Protein AF-A0A6M3XZ86-F1 (afdb_monomer)

pLDDT: mean 80.79, std 18.41, range [39.5, 96.94]

Foldseek 3Di:
DWDKDKDFPDWDDDQFKIKTKIWIWTFDQDPNDTDTDTLDIDIDMDTHPPDVVVVVVVSVVRRVVSVVVSVVVVVVVVVVVVVVVPPDPDDDDDDDDDDDDDDDDDDDD

Radius of gyration: 30.34 Å; Cα contacts (8 Å, |Δi|>4): 121; chains: 1; bounding box: 53×57×88 Å

Structure (mmCIF, N/CA/C/O backbone):
data_AF-A0A6M3XZ86-F1
#
_entry.id   AF-A0A6M3XZ86-F1
#
loop_
_atom_site.group_PDB
_atom_site.id
_atom_site.type_symbol
_atom_site.label_atom_id
_atom_site.label_alt_id
_atom_site.label_comp_id
_atom_site.label_asym_id
_atom_site.label_entity_id
_atom_site.label_seq_id
_atom_site.pdbx_PDB_ins_code
_atom_site.Cartn_x
_atom_site.Cartn_y
_atom_site.Cartn_z
_atom_site.occupancy
_atom_site.B_iso_or_equiv
_atom_site.auth_seq_id
_atom_site.auth_comp_id
_atom_site.auth_asym_id
_atom_site.auth_atom_id
_atom_site.pdbx_PDB_model_num
ATOM 1 N N . MET A 1 1 ? -15.442 -12.156 4.741 1.00 45.97 1 MET A N 1
ATOM 2 C CA . MET A 1 1 ? -14.097 -12.010 4.145 1.00 45.97 1 MET A CA 1
ATOM 3 C C . MET A 1 1 ? -14.032 -10.604 3.578 1.00 45.97 1 MET A C 1
ATOM 5 O O . MET A 1 1 ? -14.806 -10.308 2.680 1.00 45.97 1 MET A O 1
ATOM 9 N N . VAL A 1 2 ? -13.256 -9.705 4.188 1.00 53.81 2 VAL A N 1
ATOM 10 C CA . VAL A 1 2 ? -13.210 -8.299 3.757 1.00 53.81 2 VAL A CA 1
ATOM 11 C C . VAL A 1 2 ? -12.413 -8.236 2.4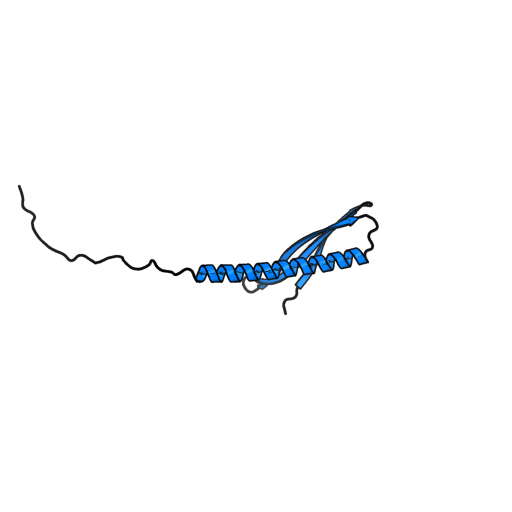58 1.00 53.81 2 VAL A C 1
ATOM 13 O O . VAL A 1 2 ? -11.286 -8.730 2.420 1.00 53.81 2 VAL A O 1
ATOM 16 N N . LYS A 1 3 ? -13.008 -7.719 1.378 1.00 61.72 3 LYS A N 1
ATOM 17 C CA . LYS A 1 3 ? -12.290 -7.530 0.114 1.00 61.72 3 LYS A CA 1
ATOM 18 C C . LYS A 1 3 ? -11.353 -6.341 0.295 1.00 61.72 3 LYS A C 1
ATOM 20 O O . LYS A 1 3 ? -11.805 -5.204 0.396 1.00 61.72 3 LYS A O 1
ATOM 25 N N . LYS A 1 4 ? -10.060 -6.636 0.395 1.00 73.56 4 LYS A N 1
ATOM 26 C CA . LYS A 1 4 ? -8.996 -5.636 0.387 1.00 73.56 4 LYS A CA 1
ATOM 27 C C . LYS A 1 4 ? -8.559 -5.399 -1.052 1.00 73.56 4 LYS A C 1
ATOM 29 O O . LYS A 1 4 ? -8.493 -6.348 -1.837 1.00 73.56 4 LYS A O 1
ATOM 34 N N . ARG A 1 5 ? -8.295 -4.141 -1.400 1.00 86.69 5 ARG A N 1
ATOM 35 C CA . ARG A 1 5 ? -7.893 -3.724 -2.749 1.00 86.69 5 ARG A CA 1
ATOM 36 C C . ARG A 1 5 ? -6.649 -2.856 -2.651 1.00 86.69 5 ARG A C 1
ATOM 38 O O . ARG A 1 5 ? -6.655 -1.875 -1.920 1.00 86.69 5 ARG A O 1
ATOM 45 N N . VAL A 1 6 ? -5.618 -3.179 -3.420 1.00 88.19 6 VAL A N 1
ATOM 46 C CA . VAL A 1 6 ? -4.455 -2.306 -3.623 1.00 88.19 6 VAL A CA 1
ATOM 47 C C . VAL A 1 6 ? -4.597 -1.657 -4.995 1.00 88.19 6 VAL A C 1
ATOM 49 O O . VAL A 1 6 ? -4.878 -2.349 -5.974 1.00 88.19 6 VAL A O 1
ATOM 52 N N . SER A 1 7 ? -4.435 -0.340 -5.069 1.00 90.94 7 SER A N 1
ATOM 53 C CA . SER A 1 7 ? -4.471 0.418 -6.319 1.00 90.94 7 SER A CA 1
ATOM 54 C C . SER A 1 7 ? -3.278 1.364 -6.429 1.00 90.94 7 SER A C 1
ATOM 56 O O . SER A 1 7 ? -2.691 1.782 -5.431 1.00 90.94 7 SER A O 1
ATOM 58 N N . VAL A 1 8 ? -2.911 1.692 -7.667 1.00 91.81 8 VAL A N 1
ATOM 59 C CA . VAL A 1 8 ? -1.982 2.783 -7.971 1.00 91.81 8 VAL A CA 1
ATOM 60 C C . VAL A 1 8 ? -2.827 3.985 -8.373 1.00 91.81 8 VAL A C 1
ATOM 62 O O . VAL A 1 8 ? -3.456 3.968 -9.427 1.00 91.81 8 VAL A O 1
ATOM 65 N N . GLU A 1 9 ? -2.867 5.006 -7.523 1.00 91.56 9 GLU A N 1
ATOM 66 C CA . GLU A 1 9 ? -3.728 6.186 -7.711 1.00 91.56 9 GLU A CA 1
ATOM 67 C C . GLU A 1 9 ? -3.033 7.294 -8.513 1.00 91.56 9 GLU A C 1
ATOM 69 O O . GLU A 1 9 ? -3.682 8.164 -9.089 1.00 91.56 9 GLU A O 1
ATOM 74 N N . SER A 1 10 ? -1.699 7.279 -8.567 1.00 90.38 10 SER A N 1
ATOM 75 C CA . SER A 1 10 ? -0.923 8.269 -9.311 1.00 90.38 10 SER A CA 1
ATOM 76 C C . SER A 1 10 ? 0.338 7.657 -9.894 1.00 90.38 10 SER A C 1
ATOM 78 O O . SER A 1 10 ? 1.018 6.868 -9.236 1.00 90.38 10 SER A O 1
ATOM 80 N N . VAL A 1 11 ? 0.650 8.055 -11.127 1.00 91.06 11 VAL A N 1
ATOM 81 C CA . VAL A 1 11 ? 1.861 7.675 -11.852 1.00 91.06 11 VAL A CA 1
ATOM 82 C C . VAL A 1 11 ? 2.481 8.936 -12.435 1.00 91.06 11 VAL A C 1
ATOM 84 O O . VAL A 1 11 ? 1.861 9.624 -13.246 1.00 91.06 11 VAL A O 1
ATOM 87 N N . ARG A 1 12 ? 3.722 9.236 -12.053 1.00 92.81 12 ARG A N 1
ATOM 88 C CA . ARG A 1 12 ? 4.555 10.233 -12.732 1.00 92.81 12 ARG A CA 1
ATOM 89 C C . ARG A 1 12 ? 5.691 9.508 -13.420 1.00 92.81 12 ARG A C 1
ATOM 91 O O . ARG A 1 12 ? 6.509 8.875 -12.763 1.00 92.81 12 ARG A O 1
ATOM 98 N N . ASN A 1 13 ? 5.727 9.599 -14.740 1.00 91.12 13 ASN A N 1
ATOM 99 C CA . ASN A 1 13 ? 6.729 8.931 -15.552 1.00 91.12 13 ASN A CA 1
ATOM 100 C C . ASN A 1 13 ? 7.604 9.977 -16.244 1.00 91.12 13 ASN A C 1
ATOM 102 O O . ASN A 1 13 ? 7.097 10.853 -16.943 1.00 91.12 13 ASN A O 1
ATOM 106 N N . SER A 1 14 ? 8.909 9.881 -16.033 1.00 90.75 14 SER A N 1
ATOM 107 C CA . SER A 1 14 ? 9.929 10.684 -16.698 1.00 90.75 14 SER A CA 1
ATOM 108 C C . SER A 1 14 ? 11.078 9.776 -17.145 1.00 90.75 14 SER A C 1
ATOM 110 O O . SER A 1 14 ? 11.225 8.684 -16.595 1.00 90.75 14 SER A O 1
ATOM 112 N N . PRO A 1 15 ? 11.909 10.201 -18.113 1.00 90.56 15 PRO A N 1
ATOM 113 C CA . PRO A 1 15 ? 13.007 9.375 -18.618 1.00 90.56 15 PRO A CA 1
ATOM 114 C C . PRO A 1 15 ? 13.939 8.850 -17.518 1.00 90.56 15 PRO A C 1
ATOM 116 O O . PRO A 1 15 ? 14.378 7.705 -17.584 1.00 90.56 15 PRO A O 1
ATOM 119 N N . ASP A 1 16 ? 14.175 9.662 -16.486 1.00 94.69 16 ASP A N 1
ATOM 120 C CA . ASP A 1 16 ? 15.123 9.356 -15.413 1.00 94.69 16 ASP A CA 1
ATOM 121 C C . ASP A 1 16 ? 14.478 8.685 -14.192 1.00 94.69 16 ASP A C 1
ATOM 123 O O . ASP A 1 16 ? 15.188 8.137 -13.348 1.00 94.69 16 ASP A O 1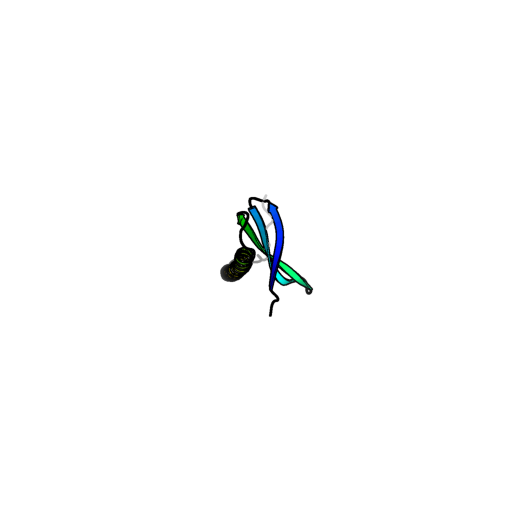
ATOM 127 N N . GLN A 1 17 ? 13.146 8.718 -14.067 1.00 95.62 17 GLN A N 1
ATOM 128 C CA . GLN A 1 17 ? 12.443 8.162 -12.906 1.00 95.62 17 GLN A CA 1
ATOM 129 C C . GLN A 1 17 ? 10.955 7.885 -13.156 1.00 95.62 17 GLN A C 1
ATOM 131 O O . GLN A 1 17 ? 10.267 8.623 -13.868 1.00 95.62 17 GLN A O 1
ATOM 136 N N . VAL A 1 18 ? 10.438 6.885 -12.446 1.00 95.00 18 VAL A N 1
ATOM 137 C CA . VAL A 1 18 ? 9.008 6.588 -12.316 1.00 95.00 18 VAL A CA 1
ATOM 138 C C . VAL A 1 18 ? 8.611 6.726 -10.851 1.00 95.00 18 VAL A C 1
ATOM 140 O O . VAL A 1 18 ? 9.220 6.107 -9.986 1.00 95.00 18 VAL A O 1
ATOM 143 N N . GLN A 1 19 ? 7.584 7.517 -10.560 1.00 96.06 19 GLN A N 1
ATOM 144 C CA . GLN A 1 19 ? 7.020 7.663 -9.219 1.00 96.06 19 GLN A CA 1
ATOM 145 C C . GLN A 1 19 ? 5.585 7.150 -9.208 1.00 96.06 19 GLN A C 1
ATOM 147 O O . GLN A 1 19 ? 4.794 7.510 -10.082 1.00 96.06 19 GLN A O 1
ATOM 152 N N . LEU A 1 20 ? 5.249 6.338 -8.211 1.00 95.94 20 LEU A N 1
ATOM 153 C CA . LEU A 1 20 ? 3.936 5.729 -8.033 1.00 95.94 20 LEU A CA 1
ATOM 154 C C . LEU A 1 20 ? 3.390 6.067 -6.645 1.00 95.94 20 LEU A C 1
ATOM 156 O O . LEU A 1 20 ? 4.132 6.025 -5.665 1.00 95.94 20 LEU A O 1
ATOM 160 N N . LEU A 1 21 ? 2.091 6.348 -6.550 1.00 96.94 21 LEU A N 1
ATOM 161 C CA . LEU A 1 21 ? 1.374 6.393 -5.274 1.00 96.94 21 LEU A CA 1
ATOM 162 C C . LEU A 1 21 ? 0.512 5.139 -5.147 1.00 96.94 21 LEU A C 1
ATOM 164 O O . LEU A 1 21 ? -0.460 4.978 -5.887 1.00 96.94 21 LEU A O 1
ATOM 168 N N . VAL A 1 22 ? 0.881 4.260 -4.221 1.00 95.69 22 VAL A N 1
ATOM 169 C CA . VAL A 1 22 ? 0.155 3.023 -3.921 1.00 95.69 22 VAL A CA 1
ATOM 170 C C . VAL A 1 22 ? -0.778 3.271 -2.746 1.00 95.69 22 VAL A C 1
ATOM 172 O O . VAL A 1 22 ? -0.339 3.780 -1.717 1.00 95.69 22 VAL A O 1
ATOM 175 N N . VAL A 1 23 ? -2.046 2.893 -2.880 1.00 95.06 23 VAL A N 1
ATOM 176 C CA . VAL A 1 23 ? -3.066 3.038 -1.835 1.00 95.06 23 VAL A CA 1
ATOM 177 C C . VAL A 1 23 ? -3.727 1.689 -1.583 1.00 95.06 23 VAL A C 1
ATOM 179 O O . VAL A 1 23 ? -4.152 1.006 -2.517 1.00 95.06 23 VAL A O 1
ATOM 182 N N . ALA A 1 24 ? -3.820 1.302 -0.312 1.00 93.69 24 ALA A N 1
ATOM 183 C CA . ALA A 1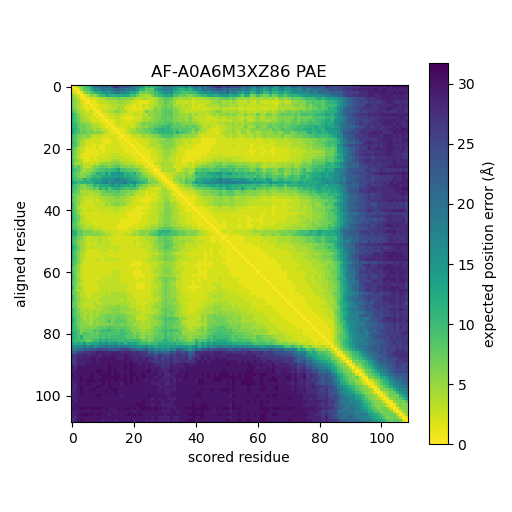 24 ? -4.580 0.126 0.097 1.00 93.69 24 ALA A CA 1
ATOM 184 C C . ALA A 1 24 ? -5.952 0.549 0.630 1.00 93.69 24 ALA A C 1
ATOM 186 O O . ALA A 1 24 ? -6.068 1.509 1.393 1.00 93.69 24 ALA A O 1
ATOM 187 N N . TRP A 1 25 ? -6.988 -0.193 0.255 1.00 91.44 25 TRP A N 1
ATOM 188 C CA . TRP A 1 25 ? -8.385 0.083 0.570 1.00 91.44 25 TRP A CA 1
ATOM 189 C C . TRP A 1 25 ? -9.009 -1.079 1.339 1.00 91.44 25 TRP A C 1
ATOM 191 O O . TRP A 1 25 ? -8.711 -2.251 1.091 1.00 91.44 25 TRP A O 1
ATOM 201 N N . ASP A 1 26 ? -9.915 -0.739 2.250 1.00 89.12 26 ASP A N 1
ATOM 202 C CA . ASP A 1 26 ? -10.679 -1.664 3.084 1.00 89.12 26 ASP A CA 1
ATOM 203 C C . ASP A 1 26 ? -12.166 -1.371 2.913 1.00 89.12 26 ASP A C 1
ATOM 205 O O . ASP A 1 26 ? -12.582 -0.214 2.960 1.00 89.12 26 ASP A O 1
ATOM 209 N N . THR A 1 27 ? -12.981 -2.406 2.732 1.00 84.81 27 THR A N 1
ATOM 210 C CA . THR A 1 27 ? -14.436 -2.230 2.678 1.00 84.81 27 THR A CA 1
ATOM 211 C C . THR A 1 27 ? -14.981 -2.267 4.099 1.00 84.81 27 THR A C 1
ATOM 213 O O . THR A 1 27 ? -14.887 -3.291 4.779 1.00 84.81 27 THR A O 1
ATOM 216 N N . ARG A 1 28 ? -15.552 -1.158 4.572 1.00 79.94 28 ARG A N 1
ATOM 217 C CA . ARG A 1 28 ? -16.129 -1.056 5.918 1.00 79.94 28 ARG A CA 1
ATOM 218 C C . ARG A 1 28 ? -17.606 -0.710 5.856 1.00 79.94 28 ARG A C 1
ATOM 220 O O . ARG A 1 28 ? -18.036 0.073 5.017 1.00 79.94 28 ARG A O 1
ATOM 227 N N . GLY A 1 29 ? -18.366 -1.270 6.794 1.00 77.38 29 GLY A N 1
ATOM 228 C CA . GLY A 1 29 ? -19.736 -0.848 7.061 1.00 77.38 29 GLY A CA 1
ATOM 229 C C . GLY A 1 29 ? -19.731 0.484 7.806 1.00 77.38 29 GLY A C 1
ATOM 230 O O . GLY A 1 29 ? -19.501 0.505 9.014 1.00 77.38 29 GLY A O 1
ATOM 231 N N . VAL A 1 30 ? -19.962 1.584 7.095 1.00 73.50 30 VAL A N 1
ATOM 232 C CA . VAL A 1 30 ? -20.107 2.932 7.660 1.00 73.50 30 VAL A CA 1
ATOM 233 C C . VAL A 1 30 ? -21.573 3.329 7.509 1.00 73.50 30 VAL A C 1
ATOM 235 O O . VAL A 1 30 ? -22.119 3.269 6.412 1.00 73.50 30 VAL A O 1
ATOM 238 N N . GLU A 1 31 ? -22.242 3.659 8.620 1.00 76.00 31 GLU A N 1
ATOM 239 C CA . GLU A 1 31 ? -23.658 4.085 8.630 1.00 76.00 31 GLU A CA 1
ATOM 240 C C . GLU A 1 31 ? -24.622 3.110 7.918 1.00 76.00 31 GLU A C 1
ATOM 242 O O . GLU A 1 31 ? -25.592 3.503 7.273 1.00 76.00 31 GLU A O 1
ATOM 247 N N . GLY A 1 32 ? -24.348 1.805 8.017 1.00 79.88 32 GLY A N 1
ATOM 248 C CA . GLY A 1 32 ? -25.174 0.762 7.399 1.00 79.88 32 GLY A CA 1
ATOM 249 C C . GLY A 1 32 ? -24.951 0.559 5.895 1.00 79.88 32 GLY A C 1
ATOM 250 O O . GLY A 1 32 ? -25.674 -0.230 5.291 1.00 79.88 32 GLY A O 1
ATOM 251 N N . LYS A 1 33 ? -23.954 1.218 5.286 1.00 82.19 33 LYS A N 1
ATOM 252 C CA . LYS A 1 33 ? -23.538 1.004 3.890 1.00 82.19 33 LYS A CA 1
ATOM 253 C C . LYS A 1 33 ? -22.105 0.482 3.821 1.00 82.19 33 LYS A C 1
ATOM 255 O O . LYS A 1 33 ? -21.255 0.881 4.613 1.00 82.19 33 LYS A O 1
ATOM 260 N N . GLU A 1 34 ? -21.831 -0.398 2.863 1.00 83.12 34 GLU A N 1
ATOM 261 C CA . GLU A 1 34 ? -20.458 -0.793 2.544 1.00 83.12 34 GLU A CA 1
ATOM 262 C C . GLU A 1 34 ? -19.772 0.340 1.772 1.00 83.12 34 GLU A C 1
ATOM 264 O O . GLU A 1 34 ? -20.255 0.769 0.724 1.00 83.12 34 GLU A O 1
ATOM 269 N N . GLN A 1 35 ? -18.661 0.841 2.307 1.00 85.81 35 GLN A N 1
ATOM 270 C CA . GLN A 1 35 ? -17.856 1.894 1.700 1.00 85.81 35 GLN A CA 1
ATOM 271 C C . GLN A 1 35 ? -16.383 1.481 1.675 1.00 85.81 35 GLN A C 1
ATOM 273 O O . GLN A 1 35 ? -15.869 0.929 2.650 1.00 85.81 35 GLN A O 1
ATOM 278 N N . GLU A 1 36 ? -15.697 1.767 0.568 1.00 88.38 36 GLU A N 1
ATOM 279 C CA . GLU A 1 36 ? -14.240 1.661 0.499 1.00 88.38 36 GLU A CA 1
ATOM 280 C C . GLU A 1 36 ? -13.602 2.829 1.256 1.00 88.38 36 GLU A C 1
ATOM 282 O O . GLU A 1 36 ? -13.860 3.999 0.972 1.00 88.38 36 GLU A O 1
ATOM 287 N N . VAL A 1 37 ? -12.763 2.503 2.232 1.00 88.50 37 VAL A N 1
ATOM 288 C CA . VAL A 1 37 ? -12.037 3.464 3.060 1.00 88.50 37 VAL A CA 1
ATOM 289 C C . VAL A 1 37 ? -10.541 3.220 2.868 1.00 88.50 37 VAL A C 1
ATOM 291 O O . VAL A 1 37 ? -10.107 2.065 2.971 1.00 88.50 37 VAL A O 1
ATOM 294 N N . PRO A 1 38 ? -9.730 4.261 2.608 1.00 90.81 38 PRO A N 1
ATOM 295 C CA . PRO A 1 38 ? -8.292 4.085 2.477 1.00 90.81 38 PRO A CA 1
ATOM 296 C C . PRO A 1 38 ? -7.695 3.670 3.828 1.00 90.81 38 PRO A C 1
ATOM 298 O O . PRO A 1 38 ? -7.992 4.252 4.874 1.00 90.81 38 PRO A O 1
ATOM 301 N N . LEU A 1 39 ? -6.860 2.633 3.810 1.00 90.94 39 LEU A N 1
ATOM 302 C CA . LEU A 1 39 ? -6.074 2.185 4.961 1.00 90.94 39 LEU A CA 1
ATOM 303 C C . LEU A 1 39 ? -4.811 3.021 5.142 1.00 90.94 39 LEU A C 1
ATOM 305 O O . LEU A 1 39 ? -4.377 3.238 6.271 1.00 90.94 39 LEU A O 1
ATOM 309 N N . GLY A 1 40 ? -4.233 3.464 4.030 1.00 92.94 40 GLY A N 1
ATOM 310 C CA . GLY A 1 40 ? -2.998 4.226 3.981 1.00 92.94 40 GLY A CA 1
ATOM 311 C C . GLY A 1 40 ? -2.440 4.271 2.566 1.00 92.94 40 GLY A C 1
ATOM 312 O O . GLY A 1 40 ? -2.963 3.627 1.651 1.00 92.94 40 GLY A O 1
ATOM 313 N N . GLU A 1 41 ? -1.363 5.028 2.411 1.00 95.25 41 GLU A N 1
ATOM 314 C CA . GLU A 1 41 ? -0.694 5.256 1.137 1.00 95.25 41 GLU A CA 1
ATOM 315 C C . GLU A 1 41 ? 0.824 5.141 1.283 1.00 95.25 41 GLU A C 1
ATOM 317 O O . GLU A 1 41 ? 1.386 5.394 2.353 1.00 95.25 41 GLU A O 1
ATOM 322 N N . LYS A 1 42 ? 1.495 4.759 0.196 1.00 95.50 42 LYS A N 1
ATOM 323 C CA . LYS A 1 42 ? 2.952 4.715 0.111 1.00 95.50 42 LYS A CA 1
ATOM 324 C C . LYS A 1 42 ? 3.412 5.219 -1.250 1.00 95.50 42 LYS A C 1
ATOM 326 O O . LYS A 1 42 ? 2.995 4.714 -2.292 1.00 95.50 42 LYS A O 1
ATOM 331 N N . ALA A 1 43 ? 4.301 6.205 -1.226 1.00 96.38 43 ALA A N 1
ATOM 332 C CA . ALA A 1 43 ? 4.988 6.676 -2.417 1.00 96.3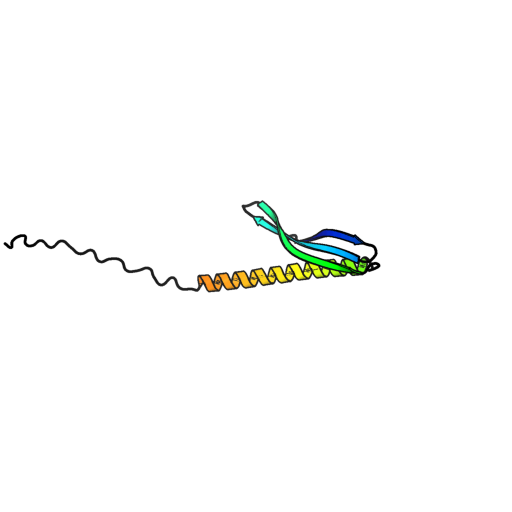8 43 ALA A CA 1
ATOM 333 C C . ALA A 1 43 ? 6.185 5.764 -2.723 1.00 96.38 43 ALA A C 1
ATOM 335 O O . ALA A 1 43 ? 6.999 5.480 -1.842 1.00 96.38 43 ALA A O 1
ATOM 336 N N . LEU A 1 44 ? 6.292 5.321 -3.972 1.00 96.81 44 LEU A N 1
ATOM 337 C CA . LEU A 1 44 ? 7.414 4.546 -4.494 1.00 96.81 44 LEU A CA 1
ATOM 338 C C . LEU A 1 44 ? 8.092 5.339 -5.607 1.00 96.81 44 LEU A C 1
ATOM 340 O O . LEU A 1 44 ? 7.415 5.891 -6.472 1.00 96.81 44 LEU A O 1
ATOM 344 N N . THR A 1 45 ? 9.420 5.359 -5.605 1.00 96.69 45 THR A N 1
ATOM 345 C CA . THR A 1 45 ? 10.223 6.018 -6.638 1.00 96.69 45 THR A CA 1
ATOM 346 C C . THR A 1 45 ? 11.218 5.018 -7.196 1.00 96.69 45 THR A C 1
ATOM 348 O O . THR A 1 45 ? 11.968 4.399 -6.444 1.00 96.69 45 THR A O 1
ATOM 351 N N . PHE A 1 46 ? 11.234 4.884 -8.515 1.00 96.75 46 PHE A N 1
ATOM 352 C CA . PHE A 1 46 ? 12.098 3.980 -9.258 1.00 96.75 46 PHE A CA 1
ATOM 353 C C . PHE A 1 46 ? 12.967 4.775 -10.230 1.00 96.75 46 PHE A C 1
ATOM 355 O O . PHE A 1 46 ? 12.473 5.733 -10.831 1.00 96.75 46 PHE A O 1
ATOM 362 N N . PRO A 1 47 ? 14.230 4.379 -10.443 1.00 96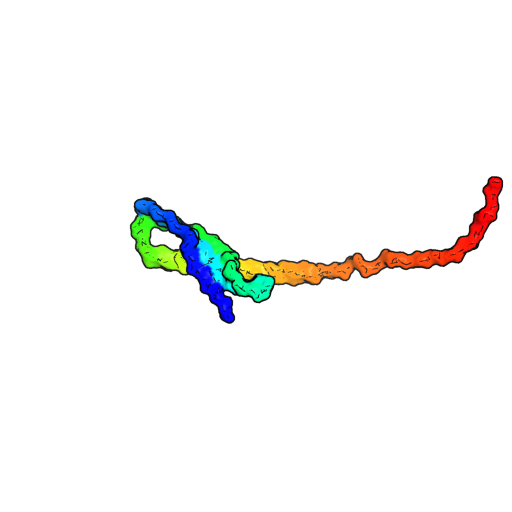.06 47 PRO A N 1
ATOM 363 C CA . PRO A 1 47 ? 15.041 4.946 -11.510 1.00 96.06 47 PRO A CA 1
ATOM 364 C C . PRO A 1 47 ? 14.489 4.575 -12.895 1.00 96.06 47 PRO A C 1
ATOM 366 O O . PRO A 1 47 ? 13.838 3.538 -13.080 1.00 96.06 47 PRO A O 1
ATOM 369 N N . GLY A 1 48 ? 14.773 5.421 -13.883 1.00 93.75 48 GLY A N 1
ATOM 370 C CA . GLY A 1 48 ? 14.451 5.186 -15.287 1.00 93.75 48 GLY A CA 1
ATOM 371 C C . GLY A 1 48 ? 15.033 3.859 -15.777 1.00 93.75 48 GLY A C 1
ATOM 372 O O . GLY A 1 48 ? 16.161 3.500 -15.448 1.00 93.75 48 GLY A O 1
ATOM 373 N N . GLY A 1 49 ? 14.240 3.093 -16.529 1.00 92.50 49 GLY A N 1
ATOM 374 C CA . GLY A 1 49 ? 14.639 1.765 -17.013 1.00 92.50 49 GLY A CA 1
ATOM 375 C C . GLY A 1 49 ? 14.458 0.616 -16.012 1.00 92.50 49 GLY A C 1
ATOM 376 O O . GLY A 1 49 ? 14.779 -0.524 -16.350 1.00 92.50 49 GLY A O 1
ATOM 377 N N . THR A 1 50 ? 13.914 0.870 -14.814 1.00 95.25 50 THR A N 1
ATOM 378 C CA . THR A 1 50 ? 13.500 -0.207 -13.896 1.00 95.25 50 THR A CA 1
ATOM 379 C C . THR A 1 50 ? 12.518 -1.148 -14.596 1.00 95.25 50 THR A C 1
ATOM 381 O O . THR A 1 50 ? 11.632 -0.710 -15.336 1.00 95.25 50 THR A O 1
ATOM 384 N N . ARG A 1 51 ? 12.669 -2.459 -14.385 1.00 96.25 51 ARG A N 1
ATOM 385 C CA . ARG A 1 51 ? 11.816 -3.443 -15.055 1.00 96.25 51 ARG A CA 1
ATOM 386 C C . ARG A 1 51 ? 10.408 -3.397 -14.456 1.00 96.25 51 ARG A C 1
ATOM 388 O O . ARG A 1 51 ? 10.278 -3.334 -13.234 1.00 96.25 51 ARG A O 1
ATOM 395 N N . PRO A 1 52 ? 9.348 -3.529 -15.273 1.00 93.19 52 PRO A N 1
ATOM 396 C CA . PRO A 1 52 ? 7.977 -3.559 -14.766 1.00 93.19 52 PRO A CA 1
ATOM 397 C C . PRO A 1 52 ? 7.733 -4.638 -13.704 1.00 93.19 52 PRO A C 1
ATOM 399 O O . PRO A 1 52 ? 6.985 -4.397 -12.767 1.00 93.19 52 PRO A O 1
ATOM 402 N N . ALA A 1 53 ? 8.386 -5.801 -13.814 1.00 95.81 53 ALA A N 1
ATOM 403 C CA . ALA A 1 53 ? 8.277 -6.868 -12.817 1.00 95.81 53 ALA A CA 1
ATOM 404 C C . ALA A 1 53 ? 8.766 -6.418 -11.429 1.00 95.81 53 ALA A C 1
ATOM 406 O O . ALA A 1 53 ? 8.054 -6.603 -10.449 1.00 95.81 53 ALA A O 1
ATOM 407 N N . ASP A 1 54 ? 9.915 -5.736 -11.366 1.00 94.81 54 ASP A N 1
ATOM 408 C CA . ASP A 1 54 ? 10.466 -5.225 -10.105 1.00 94.81 54 ASP A CA 1
ATOM 409 C C . ASP A 1 54 ? 9.550 -4.142 -9.502 1.00 94.81 54 ASP A C 1
ATOM 411 O O . ASP A 1 54 ? 9.359 -4.077 -8.289 1.00 94.81 54 ASP A O 1
ATOM 415 N N . MET A 1 55 ? 8.931 -3.308 -10.351 1.00 94.94 55 MET A N 1
ATOM 416 C CA . MET A 1 55 ? 7.934 -2.330 -9.898 1.00 94.94 55 MET A CA 1
ATOM 417 C C . MET A 1 55 ? 6.682 -3.013 -9.337 1.00 94.94 55 MET A C 1
ATOM 419 O O . MET A 1 55 ? 6.164 -2.575 -8.314 1.00 94.94 55 MET A O 1
ATOM 423 N N . LEU A 1 56 ? 6.188 -4.072 -9.987 1.00 94.81 56 LEU A N 1
ATOM 424 C CA . LEU A 1 56 ? 5.014 -4.824 -9.531 1.00 94.81 56 LEU A CA 1
ATOM 425 C C . LEU A 1 56 ? 5.261 -5.501 -8.182 1.00 94.81 56 LEU A C 1
ATOM 427 O O . LEU A 1 56 ? 4.395 -5.430 -7.308 1.00 94.81 56 LEU A O 1
ATOM 431 N N . ASP A 1 57 ? 6.438 -6.094 -7.993 1.00 96.19 57 ASP A N 1
ATOM 432 C CA . ASP A 1 57 ? 6.824 -6.689 -6.714 1.00 96.19 57 ASP A CA 1
ATOM 433 C C . ASP A 1 57 ? 6.867 -5.627 -5.605 1.00 96.19 57 ASP A C 1
ATOM 435 O O . ASP A 1 57 ? 6.276 -5.819 -4.542 1.00 96.19 57 ASP A O 1
ATOM 439 N N . ALA A 1 58 ? 7.453 -4.457 -5.883 1.00 95.69 58 ALA A N 1
ATOM 440 C CA . ALA A 1 58 ? 7.490 -3.344 -4.936 1.00 95.69 58 ALA A CA 1
ATOM 441 C C . ALA A 1 58 ? 6.095 -2.759 -4.629 1.00 95.69 58 ALA A C 1
ATOM 443 O O . ALA A 1 58 ? 5.829 -2.367 -3.492 1.00 95.69 58 ALA A O 1
ATOM 444 N N . ILE A 1 59 ? 5.182 -2.713 -5.608 1.00 95.12 59 ILE A N 1
ATOM 445 C CA . ILE A 1 59 ? 3.779 -2.318 -5.387 1.00 95.12 59 ILE A CA 1
ATOM 446 C C . ILE A 1 59 ? 3.081 -3.327 -4.470 1.00 95.12 59 ILE A C 1
ATOM 448 O O . ILE A 1 59 ? 2.351 -2.921 -3.562 1.00 95.12 59 ILE A O 1
ATOM 452 N N . ARG A 1 60 ? 3.306 -4.632 -4.678 1.00 94.31 60 ARG A N 1
ATOM 453 C CA . ARG A 1 60 ? 2.723 -5.682 -3.834 1.00 94.31 60 ARG A CA 1
ATOM 454 C C . ARG A 1 60 ? 3.228 -5.574 -2.399 1.0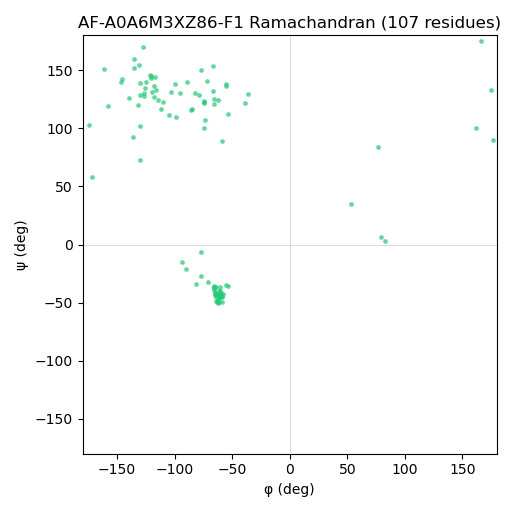0 94.31 60 ARG A C 1
ATOM 456 O O . ARG A 1 60 ? 2.419 -5.519 -1.478 1.00 94.31 60 ARG A O 1
ATOM 463 N N . GLU A 1 61 ? 4.542 -5.460 -2.224 1.00 96.25 61 GLU A N 1
ATOM 464 C CA . GLU A 1 61 ? 5.172 -5.297 -0.910 1.00 96.25 61 GLU A CA 1
ATOM 465 C C . GLU A 1 61 ? 4.674 -4.028 -0.199 1.00 96.25 61 GLU A C 1
ATOM 467 O O . GLU A 1 61 ? 4.370 -4.0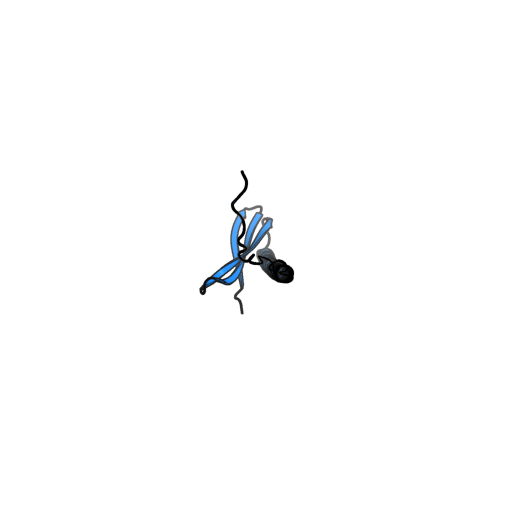47 0.993 1.00 96.25 61 GLU A O 1
ATOM 472 N N . ALA A 1 62 ? 4.525 -2.918 -0.930 1.00 95.06 62 ALA A N 1
ATOM 473 C CA . ALA A 1 62 ? 3.952 -1.691 -0.389 1.00 95.06 62 ALA A CA 1
ATOM 474 C C . ALA A 1 62 ? 2.520 -1.896 0.124 1.00 95.06 62 ALA A C 1
ATOM 476 O O . ALA A 1 62 ? 2.196 -1.431 1.216 1.00 95.06 62 ALA A O 1
ATOM 477 N N . GLY A 1 63 ? 1.683 -2.607 -0.636 1.00 93.81 63 GLY A N 1
ATOM 478 C CA . GLY A 1 63 ? 0.332 -2.969 -0.213 1.00 93.81 63 GLY A CA 1
ATOM 479 C C . GLY A 1 63 ? 0.329 -3.788 1.080 1.00 93.81 63 GLY A C 1
ATOM 480 O O . GLY A 1 63 ? -0.357 -3.421 2.033 1.00 93.81 63 GLY A O 1
ATOM 481 N N . GLU A 1 64 ? 1.148 -4.839 1.145 1.00 93.81 64 GLU A N 1
ATOM 482 C CA . GLU A 1 64 ? 1.281 -5.707 2.325 1.00 93.81 64 GLU A CA 1
ATOM 483 C C . GLU A 1 64 ? 1.714 -4.917 3.575 1.00 93.81 64 GLU A C 1
ATOM 485 O O . GLU A 1 64 ? 1.107 -5.055 4.639 1.00 93.81 64 GLU A O 1
ATOM 490 N N . GLN A 1 65 ? 2.689 -4.014 3.443 1.00 94.62 65 GLN A N 1
ATOM 491 C CA . GLN A 1 65 ? 3.163 -3.179 4.555 1.00 94.62 65 GLN A CA 1
ATOM 492 C C . GLN A 1 65 ? 2.106 -2.190 5.062 1.00 94.62 65 GLN A C 1
ATOM 494 O O . GLN A 1 65 ? 1.992 -1.972 6.274 1.00 94.62 65 GLN A O 1
ATOM 499 N N . ILE A 1 66 ? 1.326 -1.579 4.160 1.00 94.19 66 ILE A N 1
ATOM 500 C CA . ILE A 1 66 ? 0.217 -0.694 4.552 1.00 94.19 66 ILE A CA 1
ATOM 501 C C . ILE A 1 66 ? -0.815 -1.497 5.349 1.00 94.19 66 ILE A C 1
ATOM 503 O O . ILE A 1 66 ? -1.292 -1.041 6.391 1.00 94.19 66 ILE A O 1
ATOM 507 N N . GLU A 1 67 ? -1.141 -2.704 4.891 1.00 91.19 67 GLU A N 1
ATOM 508 C CA . GLU A 1 67 ? -2.096 -3.571 5.572 1.00 91.19 67 GLU A CA 1
ATOM 509 C C . GLU A 1 67 ? -1.618 -4.017 6.956 1.00 91.19 67 GLU A C 1
ATOM 511 O O . GLU A 1 67 ? -2.396 -3.955 7.912 1.00 91.19 67 GLU A O 1
ATOM 516 N N . GLU A 1 68 ? -0.360 -4.440 7.081 1.00 92.62 68 GLU A N 1
ATOM 517 C CA . GLU A 1 68 ? 0.235 -4.845 8.358 1.00 92.62 68 GLU A CA 1
ATOM 518 C C . GLU A 1 68 ? 0.237 -3.680 9.354 1.00 92.62 68 GLU A C 1
ATOM 520 O O . GLU A 1 68 ? -0.215 -3.813 10.495 1.00 92.62 68 GLU A O 1
ATOM 525 N N . THR A 1 69 ? 0.657 -2.498 8.898 1.00 92.06 69 THR A N 1
ATOM 526 C CA . THR A 1 69 ? 0.657 -1.282 9.719 1.00 92.06 69 THR A CA 1
ATOM 527 C C . THR A 1 69 ? -0.758 -0.928 10.175 1.00 92.06 69 THR A C 1
ATOM 529 O O . THR A 1 69 ? -0.976 -0.602 11.345 1.00 92.06 69 THR A O 1
ATOM 532 N N . ALA A 1 70 ? -1.747 -1.040 9.284 1.00 89.56 70 ALA A N 1
ATOM 533 C CA . ALA A 1 70 ? -3.144 -0.791 9.616 1.00 89.56 70 ALA A CA 1
ATOM 534 C C . ALA A 1 70 ? -3.704 -1.817 10.617 1.00 89.56 70 ALA A C 1
ATOM 536 O O . ALA A 1 70 ? -4.484 -1.444 11.498 1.00 89.56 70 ALA A O 1
ATOM 537 N N . ALA A 1 71 ? -3.319 -3.093 10.514 1.00 89.75 71 ALA A N 1
ATOM 538 C CA . ALA A 1 71 ? -3.696 -4.124 11.479 1.00 89.75 71 ALA A CA 1
ATOM 539 C C . ALA A 1 71 ? -3.110 -3.821 12.865 1.00 89.75 71 ALA A C 1
ATOM 541 O O . ALA A 1 71 ? -3.854 -3.746 13.844 1.00 89.75 71 ALA A O 1
ATOM 542 N N . ARG A 1 72 ? -1.814 -3.506 12.930 1.00 91.75 72 ARG A N 1
ATOM 543 C CA . ARG A 1 72 ? -1.138 -3.128 14.175 1.00 91.75 72 ARG A CA 1
ATOM 544 C C . ARG A 1 72 ? -1.745 -1.876 14.813 1.00 91.75 72 ARG A C 1
ATOM 546 O O . ARG A 1 72 ? -1.944 -1.824 16.024 1.00 91.75 72 ARG A O 1
ATOM 553 N N . ALA A 1 73 ? -2.108 -0.873 14.014 1.00 88.88 73 ALA A N 1
ATOM 554 C CA . ALA A 1 73 ? -2.789 0.321 14.513 1.00 88.88 73 ALA A CA 1
ATOM 555 C C . ALA A 1 73 ? -4.177 0.006 15.107 1.00 88.88 73 ALA A C 1
ATOM 557 O O . ALA A 1 73 ? -4.570 0.608 16.110 1.00 88.88 73 ALA A O 1
ATOM 558 N N . LYS A 1 74 ? -4.920 -0.950 14.524 1.00 87.94 74 LYS A N 1
ATOM 559 C CA . LYS A 1 74 ? -6.198 -1.429 15.085 1.00 87.94 74 LYS A CA 1
ATOM 560 C C . LYS A 1 74 ? -5.989 -2.106 16.443 1.00 87.94 74 LYS A C 1
ATOM 562 O O . LYS A 1 74 ? -6.763 -1.831 17.357 1.00 87.94 74 LYS A O 1
ATOM 567 N N . GLU A 1 75 ? -4.954 -2.932 16.585 1.00 91.25 75 GLU A N 1
ATOM 568 C CA . GLU A 1 75 ? -4.606 -3.595 17.851 1.00 91.25 75 GLU A CA 1
ATOM 569 C C . GLU A 1 75 ? -4.255 -2.581 18.943 1.00 91.25 75 GLU A C 1
ATOM 571 O O . GLU A 1 75 ? -4.880 -2.588 20.004 1.00 91.25 75 GLU A O 1
ATOM 576 N N . ILE A 1 76 ? -3.357 -1.634 18.647 1.00 91.75 76 ILE A N 1
ATOM 577 C CA . ILE A 1 76 ? -2.972 -0.563 19.582 1.00 91.75 76 ILE A CA 1
ATOM 578 C C . ILE A 1 76 ? -4.199 0.250 20.011 1.00 91.75 76 ILE A C 1
ATOM 580 O O . ILE A 1 76 ? -4.365 0.575 21.186 1.00 91.75 76 ILE A O 1
ATOM 584 N N . ARG A 1 77 ? -5.101 0.574 19.075 1.00 88.38 77 ARG A N 1
ATOM 585 C CA . ARG A 1 77 ? -6.339 1.299 19.394 1.00 88.38 77 ARG A CA 1
ATOM 586 C C . ARG A 1 77 ? -7.265 0.487 20.300 1.00 88.38 77 ARG A C 1
ATOM 588 O O . ARG A 1 77 ? -7.890 1.061 21.192 1.00 88.38 77 ARG A O 1
ATOM 595 N N . ALA A 1 78 ? -7.393 -0.817 20.063 1.00 89.06 78 ALA A N 1
ATOM 596 C CA . ALA A 1 78 ? -8.204 -1.694 20.900 1.00 89.06 78 ALA A CA 1
ATOM 597 C C . ALA A 1 78 ? -7.634 -1.788 22.324 1.00 89.06 78 ALA A C 1
ATOM 599 O O . ALA A 1 78 ? -8.386 -1.661 23.291 1.00 89.06 78 ALA A O 1
ATOM 600 N N . GLU A 1 79 ? -6.313 -1.924 22.451 1.00 92.00 79 GLU A N 1
ATOM 601 C CA . GLU A 1 79 ? -5.610 -1.923 23.735 1.00 92.00 79 GLU A CA 1
ATOM 602 C C . GLU A 1 79 ? -5.777 -0.589 24.475 1.00 92.00 79 GLU A C 1
ATOM 604 O O . GLU A 1 79 ? -6.166 -0.573 25.643 1.00 92.00 79 GLU A O 1
ATOM 609 N N . LEU A 1 80 ? -5.595 0.540 23.783 1.00 90.50 80 LEU A N 1
ATOM 610 C CA . LEU A 1 80 ? -5.807 1.869 24.356 1.00 90.50 80 LEU A CA 1
ATOM 611 C C . LEU A 1 80 ? -7.245 2.043 24.868 1.00 90.50 80 LEU A C 1
ATOM 613 O O . LEU A 1 80 ? -7.449 2.525 25.980 1.00 90.50 80 LEU A O 1
ATOM 617 N N . ASN A 1 81 ? -8.247 1.628 24.088 1.00 88.12 81 ASN A N 1
ATOM 618 C CA . ASN A 1 81 ? -9.648 1.692 24.508 1.00 88.12 81 ASN A CA 1
ATOM 619 C C . ASN A 1 81 ? -9.917 0.836 25.750 1.00 88.12 81 ASN A C 1
ATOM 621 O O . ASN A 1 81 ? -10.647 1.275 26.636 1.00 88.12 81 ASN A O 1
ATOM 625 N N . ARG A 1 82 ? -9.317 -0.356 25.837 1.00 88.25 82 ARG A N 1
ATOM 626 C CA . ARG A 1 82 ? -9.421 -1.215 27.020 1.00 88.25 82 ARG A CA 1
ATOM 627 C C . ARG A 1 82 ? -8.839 -0.525 28.255 1.00 88.25 82 ARG A C 1
ATOM 629 O O . ARG A 1 82 ? -9.532 -0.415 29.261 1.00 88.25 82 ARG A O 1
ATOM 636 N N . LEU A 1 83 ? -7.624 0.016 28.157 1.00 89.44 83 LEU A N 1
ATOM 637 C CA . LEU A 1 83 ? -6.976 0.737 29.261 1.00 89.44 83 LEU A CA 1
ATOM 638 C C . LEU A 1 83 ? -7.772 1.974 29.704 1.00 89.44 83 LEU A C 1
ATOM 640 O O . LEU A 1 83 ? -7.837 2.289 30.892 1.00 89.44 83 LEU A O 1
ATOM 644 N N . LEU A 1 84 ? -8.400 2.684 28.762 1.00 84.75 84 LEU A N 1
ATOM 645 C CA . LEU A 1 84 ? -9.246 3.840 29.067 1.00 84.75 84 LEU A CA 1
ATOM 646 C C . LEU A 1 84 ? -10.571 3.450 29.740 1.00 84.75 84 LEU A C 1
ATOM 648 O O . LEU A 1 84 ? -11.059 4.212 30.572 1.00 84.75 84 LEU A O 1
ATOM 652 N N . GLN A 1 85 ? -11.137 2.284 29.419 1.00 77.81 85 GLN A N 1
ATOM 653 C CA . GLN A 1 85 ? -12.338 1.751 30.078 1.00 77.81 85 GLN A CA 1
ATOM 654 C C . GLN A 1 85 ? -12.040 1.146 31.458 1.00 77.81 85 GLN A C 1
ATOM 656 O O . GLN A 1 85 ? -12.909 1.158 32.326 1.00 77.81 85 GLN A O 1
ATOM 661 N N . GLU A 1 86 ? -10.815 0.663 31.684 1.00 61.19 86 GLU A N 1
ATOM 662 C CA . GLU A 1 86 ? -10.350 0.151 32.980 1.00 61.19 86 GLU A CA 1
ATOM 663 C C . GLU A 1 86 ? -9.995 1.271 33.985 1.00 61.19 86 GLU A C 1
ATOM 665 O O . GLU A 1 86 ? -9.774 0.986 35.165 1.00 61.19 86 GLU A O 1
ATOM 670 N N . LYS A 1 87 ? -10.010 2.559 33.590 1.00 50.31 87 LYS A N 1
ATOM 671 C CA . LYS A 1 87 ? -9.990 3.658 34.571 1.00 50.31 87 LYS A CA 1
ATOM 672 C C . LYS A 1 87 ? -11.289 3.626 35.389 1.00 50.31 87 LYS A C 1
ATOM 674 O O . LYS A 1 87 ? -12.370 3.778 34.819 1.00 50.31 87 LYS A O 1
ATOM 679 N N . PRO A 1 88 ? -11.224 3.478 36.724 1.00 43.75 88 PRO A N 1
ATOM 680 C CA . PRO A 1 88 ? -12.425 3.383 37.531 1.00 43.75 88 PRO A CA 1
ATOM 681 C C . PRO A 1 88 ? -13.189 4.708 37.482 1.00 43.75 88 PRO A C 1
ATOM 683 O O . PRO A 1 88 ? -12.663 5.759 37.853 1.00 43.75 88 PRO A O 1
ATOM 686 N N . LYS A 1 89 ? -14.472 4.642 37.108 1.00 47.03 89 LYS A N 1
ATOM 687 C CA . LYS A 1 89 ? -15.480 5.597 37.580 1.00 47.03 89 LYS A CA 1
ATOM 688 C C . LYS A 1 89 ? -15.511 5.510 39.109 1.00 47.03 89 LYS A C 1
ATOM 690 O O . LYS A 1 89 ? -16.238 4.701 39.673 1.00 47.03 89 LYS A O 1
ATOM 695 N N . LYS A 1 90 ? -14.684 6.295 39.794 1.00 43.00 90 LYS A N 1
ATOM 696 C CA . LYS A 1 90 ? -14.783 6.488 41.244 1.00 43.00 90 LYS A CA 1
ATOM 697 C C . LYS A 1 90 ? -14.759 7.977 41.550 1.00 43.00 90 LYS A C 1
ATOM 699 O O . LYS A 1 90 ? -13.744 8.511 41.983 1.00 43.00 90 LYS A O 1
ATOM 704 N N . SER A 1 91 ? -15.859 8.656 41.239 1.00 43.28 91 SER A N 1
ATOM 705 C CA . SER A 1 91 ? -16.226 9.951 41.838 1.00 43.28 91 SER A CA 1
ATOM 706 C C . SER A 1 91 ? -17.639 10.375 41.414 1.00 43.28 91 SER A C 1
ATOM 708 O O . SER A 1 91 ? -17.839 11.440 40.854 1.00 43.28 91 SER A O 1
ATOM 710 N N . GLU A 1 92 ? -18.640 9.548 41.708 1.00 50.03 92 GLU A N 1
ATOM 711 C CA . GLU A 1 92 ? -20.007 10.040 41.918 1.00 50.03 92 GLU A CA 1
ATOM 712 C C . GLU A 1 92 ? -20.569 9.331 43.149 1.00 50.03 92 GLU A C 1
ATOM 714 O O . GLU A 1 92 ? -21.045 8.212 43.049 1.00 50.03 92 GLU A O 1
ATOM 719 N N . GLU A 1 93 ? -20.416 9.952 44.321 1.00 43.78 93 GLU A N 1
ATOM 720 C CA . GLU A 1 93 ? -21.459 10.009 45.354 1.00 43.78 93 GLU A CA 1
ATOM 721 C C . GLU A 1 93 ? -20.988 10.912 46.502 1.00 43.78 93 GLU A C 1
ATOM 723 O O . GLU A 1 93 ? -20.138 10.545 47.311 1.00 43.78 93 GLU A O 1
ATOM 728 N N . SER A 1 94 ? -21.504 12.139 46.544 1.00 39.50 94 SER A N 1
ATOM 729 C CA . SER A 1 94 ? -22.007 12.769 47.775 1.00 39.50 94 SER A CA 1
ATOM 730 C C . SER A 1 94 ? -22.438 14.204 47.483 1.00 39.50 94 SER A C 1
ATOM 732 O O . SER A 1 94 ? -21.695 15.174 47.596 1.00 39.50 94 SER A O 1
ATOM 734 N N . SER A 1 95 ? -23.702 14.356 47.122 1.00 49.41 95 SER A N 1
ATOM 735 C CA . SER A 1 95 ? -24.470 15.564 47.414 1.00 49.41 95 SER A CA 1
ATOM 736 C C . SER A 1 95 ? -25.910 15.121 47.660 1.00 49.41 95 SER A C 1
ATOM 738 O O . SER A 1 95 ? -26.380 14.273 46.904 1.00 49.41 95 SER A O 1
ATOM 740 N N . PRO A 1 96 ? -26.674 15.708 48.598 1.00 52.56 96 PRO A N 1
ATOM 741 C CA . PRO A 1 96 ? -26.343 16.369 49.873 1.00 52.56 96 PRO A CA 1
ATOM 742 C C . PRO A 1 96 ? -27.174 15.762 51.046 1.00 52.56 96 PRO A C 1
ATOM 744 O O . PRO A 1 96 ? -28.145 15.051 50.790 1.00 52.56 96 PRO A O 1
ATOM 747 N N . PRO A 1 97 ? -26.917 16.048 52.339 1.00 47.97 97 PRO A N 1
ATOM 748 C CA . PRO A 1 97 ? -27.956 15.866 53.346 1.00 47.97 97 PRO A CA 1
ATOM 749 C C . PRO A 1 97 ? -28.844 17.115 53.403 1.00 47.97 97 PRO A C 1
ATOM 751 O O . PRO A 1 97 ? -28.403 18.215 53.734 1.00 47.97 97 PRO A O 1
ATOM 754 N N . SER A 1 98 ? -30.117 16.917 53.075 1.00 53.94 98 SER A N 1
ATOM 755 C CA . SER A 1 98 ? -31.224 17.836 53.321 1.00 53.94 98 SER A CA 1
ATOM 756 C C . SER A 1 98 ? -31.265 18.224 54.803 1.00 53.94 98 SER A C 1
ATOM 758 O O . SER A 1 98 ? -31.553 17.384 55.656 1.00 53.94 98 SER A O 1
ATOM 760 N N . SER A 1 99 ? -30.980 19.486 55.128 1.00 49.06 99 SER A N 1
ATOM 761 C CA . SER A 1 99 ? -31.160 19.987 56.494 1.00 49.06 99 SER A CA 1
ATOM 762 C C . SER A 1 99 ? -32.640 20.297 56.753 1.00 49.06 99 SER A C 1
ATOM 764 O O . SER A 1 99 ? -33.252 21.018 55.963 1.00 49.06 99 SER A O 1
ATOM 766 N N . PRO A 1 100 ? -33.226 19.771 57.843 1.00 54.56 100 PRO A N 1
ATOM 767 C CA . PRO A 1 100 ? -34.627 19.972 58.181 1.00 54.56 100 PRO A CA 1
ATOM 768 C C . PRO A 1 100 ? -34.857 21.359 58.788 1.00 54.56 100 PRO A C 1
ATOM 770 O O . PRO A 1 100 ? -34.001 21.902 59.490 1.00 54.56 100 PRO A O 1
ATOM 773 N N . GLU A 1 101 ? -36.057 21.895 58.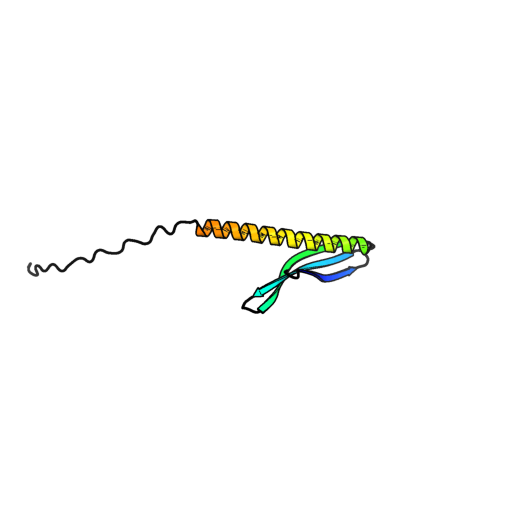563 1.00 51.06 101 GLU A N 1
ATOM 774 C CA . GLU A 1 101 ? -36.615 23.043 59.274 1.00 51.06 1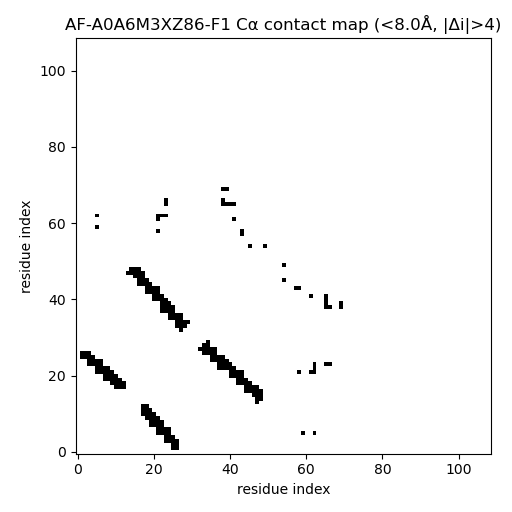01 GLU A CA 1
ATOM 775 C C . GLU A 1 101 ? -36.275 23.021 60.774 1.00 51.06 101 GLU A C 1
ATOM 777 O O . GLU A 1 101 ? -36.681 22.124 61.518 1.00 51.06 101 GLU A O 1
ATOM 782 N N . ARG A 1 102 ? -35.614 24.077 61.256 1.00 56.47 102 ARG A N 1
ATOM 783 C CA . ARG A 1 102 ? -35.731 24.507 62.650 1.00 56.47 102 ARG A CA 1
ATOM 784 C C . ARG A 1 102 ? -36.032 25.995 62.701 1.00 56.47 102 ARG A C 1
ATOM 786 O O . ARG A 1 102 ? -35.152 26.840 62.586 1.00 56.47 102 ARG A O 1
ATOM 793 N N . ARG A 1 103 ? -37.315 26.277 62.940 1.00 55.91 103 ARG A N 1
ATOM 794 C CA . ARG A 1 103 ? -37.799 27.458 63.662 1.00 55.91 103 ARG A CA 1
ATOM 795 C C . ARG A 1 103 ? -36.831 27.801 64.797 1.00 55.91 103 ARG A C 1
ATOM 797 O O . ARG A 1 103 ? -36.596 26.926 65.633 1.00 55.91 103 ARG A O 1
ATOM 804 N N . ARG A 1 104 ? -36.395 29.062 64.890 1.00 57.69 104 ARG A N 1
ATOM 805 C CA . ARG A 1 104 ? -36.503 29.887 66.110 1.00 57.69 104 ARG A CA 1
ATOM 806 C C . ARG A 1 104 ? -35.812 31.253 65.973 1.00 57.69 104 ARG A C 1
ATOM 808 O O . ARG A 1 104 ? -34.641 31.323 65.631 1.00 57.69 104 ARG A O 1
ATOM 815 N N . HIS A 1 105 ? -36.572 32.263 66.398 1.00 48.69 105 HIS A N 1
ATOM 816 C CA . HIS A 1 105 ? -36.178 33.584 66.894 1.00 48.69 105 HIS A CA 1
ATOM 817 C C . HIS A 1 105 ? -35.723 34.650 65.887 1.00 48.69 105 HIS A C 1
ATOM 819 O O . HIS A 1 105 ? -34.546 34.972 65.776 1.00 48.69 105 HIS A O 1
ATOM 825 N N . GLU A 1 106 ? -36.714 35.335 65.306 1.00 52.44 106 GLU A N 1
ATOM 826 C CA . GLU A 1 106 ? -36.735 36.797 65.426 1.00 52.44 106 GLU A CA 1
ATOM 827 C C . GLU A 1 106 ? -36.880 37.164 66.911 1.00 52.44 106 GLU A C 1
ATOM 829 O O . GLU A 1 106 ? -37.779 36.665 67.592 1.00 52.44 106 GLU A O 1
ATOM 834 N N . MET A 1 107 ? -35.944 37.970 67.407 1.00 46.91 107 MET A N 1
ATOM 835 C CA . MET A 1 107 ? -36.103 39.061 68.380 1.00 46.91 107 MET A CA 1
ATOM 836 C C . MET A 1 107 ? -34.722 39.361 68.966 1.00 46.91 107 MET A C 1
ATOM 838 O O . MET A 1 107 ? -34.261 38.660 69.865 1.00 46.91 107 MET A O 1
ATOM 842 N N . ALA A 1 108 ? -34.078 40.416 68.471 1.00 48.66 108 ALA A N 1
ATOM 843 C CA . ALA A 1 108 ? -33.089 41.167 69.231 1.00 48.66 108 ALA A CA 1
ATOM 844 C C . ALA A 1 108 ? -32.945 42.582 68.648 1.00 48.66 108 ALA A C 1
ATOM 846 O O . ALA A 1 108 ? -32.513 42.721 67.506 1.00 48.66 108 ALA A O 1
ATOM 847 N N . ALA A 1 109 ? -33.255 43.555 69.515 1.00 45.66 109 ALA A N 1
ATOM 848 C CA . ALA A 1 109 ? -33.011 45.002 69.464 1.00 45.66 109 ALA A CA 1
ATOM 849 C C . ALA A 1 109 ? -33.874 45.846 68.513 1.00 45.66 109 ALA A C 1
ATOM 851 O O . ALA A 1 109 ? -33.607 45.872 67.295 1.00 45.66 109 ALA A O 1
#

Organism: NCBI:txid1070528

Sequence (109 aa):
MVKKRVSVESVRNSPDQVQLLVVAWDTRGVEGKEQEVPLGEKALTFPGGTRPADMLDAIREAGEQIEETAARAKEIRAELNRLLQEKPKKSEESSPPSSPERRRHEMAA

Nearest PDB structures (foldseek):
  6yff-assembly1_AA  TM=4.907E-01  e=5.358E-01  Beihai levi-like virus 21
  1fx3-assembly1_D  TM=4.448E-01  e=3.838E-01  Haemophilus influenzae
  3cje-assembly1_A-2  TM=4.267E-01  e=1.044E+00  Jannaschia sp. CCS1
  2chc-assembly1_A  TM=3.692E-01  e=4.386E-01  Mycobacterium tuberculosis H37Rv
  5tse-assembly3_C  TM=3.476E-01  e=1.363E+00  Acinetobacter baumannii

Solvent-accessible surface area (backbone atoms only — not comparable to full-atom values): 6822 Å² total; per-residue (Å²): 132,76,66,68,47,72,45,75,82,42,78,50,81,51,84,68,31,36,37,38,33,38,35,30,33,38,58,41,76,54,99,88,39,82,40,81,40,77,63,42,74,47,80,46,79,41,58,42,86,64,54,69,69,63,52,50,52,51,52,51,52,50,37,53,52,41,51,51,52,43,50,53,52,51,51,52,50,50,51,51,52,48,58,62,66,68,53,77,93,79,85,88,88,91,81,79,86,84,80,75,93,73,90,83,76,93,86,84,136

Secondary structure (DSSP, 8-state):
---EEEEEEEEEEETTEEEEEEEEEEEEEETTEEEEEEEEEEEEEEETT--HHHHHHHHHHHHHHHHHHHHHHHHHHHHHHHHHHSS----------------------

Mean predicted aligned error: 12.68 Å